Protein AF-A0A4P5TA35-F1 (afdb_monomer)

Mean predicted aligned error: 4.07 Å

Secondary structure (DSSP, 8-state):
--HHHHHHHSTT-TTTTTS-SSHHHHHHHHHHHHHHHHHHHHHHHHHHHHHHHHHHHHHHHHTT-GGGHHHHHHHHHHHHHHHHHHHHHHHTSPPPSS---SSS-HHHHHHHHHHHHHHHHHHHHHHHHHS-HHHHHHHHHHHHHHHHHHHHHH--

pLDDT: mean 93.6, std 8.32, range [43.03, 98.69]

Radius of gyration: 18.3 Å; Cα contacts (8 Å, |Δi|>4): 157; chains: 1; bounding box: 47×32×52 Å

Foldseek 3Di:
DAPLQCQQANCPHPCCVPQPDDPVSVVVLVVQLVVLVVLLLVLLVVLLVLLVQLLVLLVVVVVPPCVCVVVNVVSLVVNVVSVVSSVCSPRNRHDDPDDPPPDPALVVLLVVLVVFLVVLNVQLVVCVPPNDSVSNSVSSVSNSVSSVVSSVSPPD

Sequence (156 aa):
MLITQRVLWGQKGLLRPIIQLNTANREKELKVRRAMLVAHQVLGFITLGGMAGQGITGSQLYKGNARNYDIHENLATAVNISYGATAAMSLFTPPPLINRDKKLSAIRLHKWLAVVHMAGMIATNVLAENGPRSLHRAAAITTFTSFGAAIISIKF

Nearest PDB structures (foldseek):
  5jli-assembly1_A  TM=5.483E-01  e=3.604E-01  Achromobacter xylosoxidans
  5nc0-assembly1_A-2  TM=3.521E-01  e=3.260E-01  Achromobacter xylosoxidans
  5jra-assembly1_A-2  TM=3.523E-01  e=3.789E-01  Achromobacter xylosoxidans
  2xle-assembly1_A  TM=3.602E-01  e=5.663E-01  Achromobacter xylosoxidans

Solvent-accessible surface area (backbone atoms only — not comparable to full-atom values): 8144 Å² total; per-residue (Å²): 131,54,69,59,20,40,51,40,64,30,96,88,10,75,45,34,92,80,53,56,95,46,71,71,50,50,54,51,42,50,54,50,25,52,53,29,48,52,47,21,53,54,33,42,54,54,23,51,54,31,46,52,53,26,50,53,34,47,52,40,41,75,74,66,43,65,87,38,48,65,58,25,52,52,29,48,53,53,25,52,53,33,43,51,54,20,48,46,27,60,52,61,29,52,72,76,96,70,88,83,82,84,61,97,40,42,68,54,53,25,55,55,28,47,53,51,22,51,53,20,52,53,47,25,56,57,19,67,78,80,40,58,68,69,56,22,51,50,28,44,51,54,16,53,51,31,44,53,48,28,57,55,36,63,61,123

Structure (mmCIF, N/CA/C/O backbone):
data_AF-A0A4P5TA35-F1
#
_entry.id   AF-A0A4P5TA35-F1
#
loop_
_atom_site.group_PDB
_atom_site.id
_atom_site.type_symbol
_atom_site.label_atom_id
_atom_site.label_alt_id
_atom_site.label_comp_id
_atom_site.label_asym_id
_atom_site.label_entity_id
_atom_site.label_seq_id
_atom_site.pdbx_PDB_ins_code
_atom_site.Cartn_x
_atom_site.Cartn_y
_atom_site.Cartn_z
_atom_site.occupancy
_atom_site.B_iso_or_equiv
_atom_site.auth_seq_id
_atom_site.auth_comp_id
_atom_site.auth_asym_id
_atom_site.auth_atom_id
_atom_site.pdbx_PDB_model_num
ATOM 1 N N . MET A 1 1 ? -17.929 -4.127 8.976 1.00 80.50 1 MET A N 1
ATOM 2 C CA . MET A 1 1 ? -16.615 -4.467 9.567 1.00 80.50 1 MET A CA 1
ATOM 3 C C . MET A 1 1 ? -15.940 -5.472 8.652 1.00 80.50 1 MET A C 1
ATOM 5 O O . MET A 1 1 ? -16.646 -6.340 8.148 1.00 80.50 1 MET A O 1
ATOM 9 N N . LEU A 1 2 ? -14.636 -5.329 8.406 1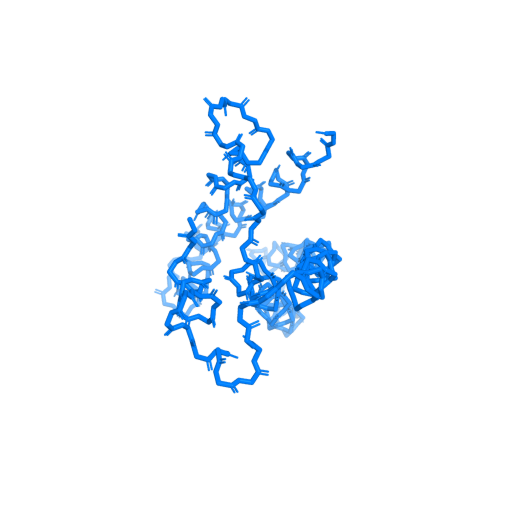.00 89.81 2 LEU A N 1
ATOM 10 C CA . LEU A 1 2 ? -13.872 -6.270 7.574 1.00 89.81 2 LEU A CA 1
ATOM 11 C C . LEU A 1 2 ? -13.716 -7.630 8.276 1.00 89.81 2 LEU A C 1
ATOM 13 O O . LEU A 1 2 ? -13.844 -7.707 9.499 1.00 89.81 2 LEU A O 1
ATOM 17 N N . ILE A 1 3 ? -13.419 -8.690 7.519 1.00 93.81 3 ILE A N 1
ATOM 18 C CA . ILE A 1 3 ? -13.217 -10.042 8.073 1.00 93.81 3 ILE A CA 1
ATOM 19 C C . ILE A 1 3 ? -12.040 -10.050 9.056 1.00 93.81 3 ILE A C 1
ATOM 21 O O . ILE A 1 3 ? -12.202 -10.483 10.191 1.00 93.81 3 ILE A O 1
ATOM 25 N N . THR A 1 4 ? -10.902 -9.474 8.671 1.00 95.12 4 THR A N 1
ATOM 26 C CA . THR A 1 4 ? -9.712 -9.292 9.524 1.00 95.12 4 THR A CA 1
ATOM 27 C C . THR A 1 4 ? -10.046 -8.600 10.847 1.00 95.12 4 THR A C 1
ATOM 29 O O . THR A 1 4 ? -9.682 -9.067 11.924 1.00 95.12 4 THR A O 1
ATOM 32 N N . GLN A 1 5 ? -10.823 -7.517 10.781 1.00 95.00 5 GLN A N 1
ATOM 33 C CA . GLN A 1 5 ? -11.259 -6.776 11.961 1.00 95.00 5 GLN A CA 1
ATOM 34 C C . GLN A 1 5 ? -12.196 -7.605 12.842 1.00 95.00 5 GLN A C 1
ATOM 36 O O . GLN A 1 5 ? -12.107 -7.538 14.063 1.00 95.00 5 GLN A O 1
ATOM 41 N N . ARG A 1 6 ? -13.088 -8.400 12.237 1.00 93.62 6 ARG A N 1
ATOM 42 C CA . ARG A 1 6 ? -13.992 -9.301 12.960 1.00 93.62 6 ARG A CA 1
ATOM 43 C C . ARG A 1 6 ? -13.226 -10.403 13.686 1.00 93.62 6 ARG A C 1
ATOM 45 O O . ARG A 1 6 ? -13.551 -10.684 14.833 1.00 93.62 6 ARG A O 1
ATOM 52 N N . VAL A 1 7 ? -12.234 -11.000 13.030 1.00 96.19 7 VAL A N 1
ATOM 53 C CA . VAL A 1 7 ? -11.415 -12.081 13.596 1.00 96.19 7 VAL A CA 1
ATOM 54 C C . VAL A 1 7 ? -10.602 -11.583 14.789 1.00 96.19 7 VAL A C 1
ATOM 56 O O . VAL A 1 7 ? -10.574 -12.246 15.817 1.00 96.19 7 VAL A O 1
ATOM 59 N N . LEU A 1 8 ? -9.991 -10.398 14.704 1.00 95.69 8 LEU A N 1
ATOM 60 C CA . LEU A 1 8 ? -9.179 -9.864 15.804 1.00 95.69 8 LEU A CA 1
ATOM 61 C C . LEU A 1 8 ? -10.015 -9.184 16.897 1.00 95.69 8 LEU A C 1
ATOM 63 O O . LEU A 1 8 ? -9.871 -9.496 18.077 1.00 95.69 8 LEU A O 1
ATOM 67 N N . TRP A 1 9 ? -10.910 -8.276 16.502 1.00 95.31 9 TRP A N 1
ATOM 68 C CA . TRP A 1 9 ? -11.603 -7.327 17.384 1.00 95.31 9 TRP A CA 1
ATOM 69 C C . TRP A 1 9 ? -13.110 -7.596 17.509 1.00 95.31 9 TRP A C 1
ATOM 71 O O . TRP A 1 9 ? -13.839 -6.796 18.097 1.00 95.31 9 TRP A O 1
ATOM 81 N N . GLY A 1 10 ? -13.645 -8.672 16.934 1.00 92.62 10 GLY A N 1
ATOM 82 C CA . GLY A 1 10 ? -15.058 -9.028 17.100 1.00 92.62 10 GLY A CA 1
ATOM 83 C C . GLY A 1 10 ? -15.400 -9.395 18.546 1.00 92.62 10 GLY A C 1
ATOM 84 O O . GLY A 1 10 ? -14.519 -9.519 19.389 1.00 92.62 10 GLY A O 1
ATOM 85 N N . GLN A 1 11 ? -16.682 -9.613 18.852 1.00 91.94 11 GLN A N 1
ATOM 86 C CA . GLN A 1 11 ? -17.100 -10.013 20.206 1.00 91.94 11 GLN A CA 1
ATOM 87 C C . GLN A 1 11 ? -16.463 -11.326 20.676 1.00 91.94 11 GLN A C 1
ATOM 89 O O . GLN A 1 11 ? -16.138 -11.461 21.849 1.00 91.94 11 GLN A O 1
ATOM 94 N N . LYS A 1 12 ? -16.224 -12.249 19.739 1.00 93.19 12 LYS A N 1
ATOM 95 C CA . LYS A 1 12 ? -15.476 -13.499 19.936 1.00 93.19 12 LYS A CA 1
ATOM 96 C C . LYS A 1 12 ? -14.089 -13.446 19.271 1.00 93.19 12 LYS A C 1
ATOM 98 O O . LYS A 1 12 ? -13.598 -14.458 18.789 1.00 93.19 12 LYS A O 1
ATOM 103 N N . GLY A 1 13 ? -13.522 -12.247 19.127 1.00 93.81 13 GLY A N 1
ATOM 104 C CA . GLY A 1 13 ? -12.250 -12.040 18.437 1.00 93.81 13 GLY A CA 1
ATOM 105 C C . GLY A 1 13 ? -11.047 -12.533 19.241 1.00 93.81 13 GLY A C 1
ATOM 106 O O . GLY A 1 13 ? -11.103 -12.611 20.467 1.00 93.81 13 GLY A O 1
ATOM 107 N N . LEU A 1 14 ? -9.940 -12.811 18.552 1.00 95.69 14 LEU A N 1
ATOM 108 C CA . LEU A 1 14 ? -8.714 -13.361 19.143 1.00 95.69 14 LEU A CA 1
ATOM 109 C C . LEU A 1 14 ? -8.111 -12.482 20.247 1.00 95.69 14 LEU A C 1
ATOM 111 O O . LEU A 1 14 ? -7.442 -12.991 21.137 1.00 95.69 14 LEU A O 1
ATOM 115 N N . LEU A 1 15 ? -8.365 -11.171 20.223 1.00 94.69 15 LEU A N 1
ATOM 116 C CA . LEU A 1 15 ? -7.851 -10.248 21.236 1.00 94.69 15 LEU A CA 1
ATOM 117 C C . LEU A 1 15 ? -8.709 -10.192 22.507 1.00 94.69 15 LEU A C 1
ATOM 119 O O . LEU A 1 15 ? -8.292 -9.595 23.495 1.00 94.69 15 LEU A O 1
ATOM 123 N N . ARG A 1 16 ? -9.902 -10.797 22.516 1.00 93.44 16 ARG A N 1
ATOM 124 C CA . ARG A 1 16 ? -10.880 -10.683 23.615 1.00 93.44 16 ARG A CA 1
ATOM 125 C C . ARG A 1 16 ? -10.456 -11.302 24.950 1.00 93.44 16 ARG A C 1
ATOM 127 O O . ARG A 1 16 ? -10.835 -10.723 25.967 1.00 93.44 16 ARG A O 1
ATOM 134 N N . PRO A 1 17 ? -9.652 -12.382 24.996 1.00 93.19 17 PRO A N 1
ATOM 135 C CA . PRO A 1 17 ? -9.093 -12.877 26.255 1.00 93.19 17 PRO A CA 1
ATOM 136 C C . PRO A 1 17 ? -8.189 -11.859 26.970 1.00 93.19 17 PRO A C 1
ATOM 138 O O . PRO A 1 17 ? -8.066 -11.905 28.187 1.00 93.19 17 PRO A O 1
ATOM 141 N N . ILE A 1 18 ? -7.583 -10.925 26.226 1.00 91.94 18 ILE A N 1
ATOM 142 C CA . ILE A 1 18 ? -6.638 -9.924 26.749 1.00 91.94 18 ILE A CA 1
ATOM 143 C C . ILE A 1 18 ? -7.314 -8.546 26.865 1.00 91.94 18 ILE A C 1
ATOM 145 O O . ILE A 1 18 ? -7.076 -7.790 27.803 1.00 91.94 18 ILE A O 1
ATOM 149 N N . ILE A 1 19 ? -8.191 -8.216 25.913 1.00 91.88 19 ILE A N 1
ATOM 150 C CA . ILE A 1 19 ? -8.888 -6.933 25.792 1.00 91.88 19 ILE A CA 1
ATOM 151 C C . ILE 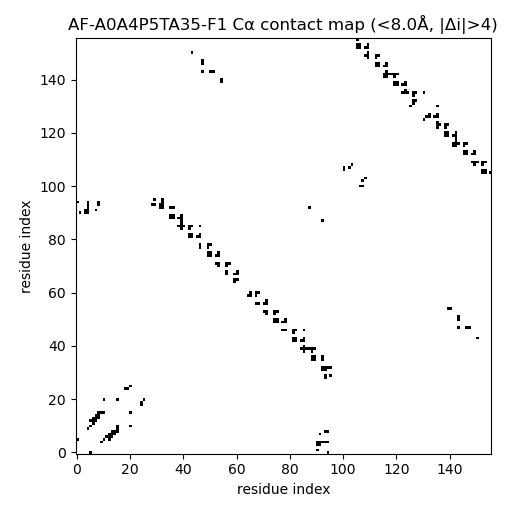A 1 19 ? -10.394 -7.181 25.917 1.00 91.88 19 ILE A C 1
ATOM 153 O O . ILE A 1 19 ? -11.111 -7.366 24.924 1.00 91.88 19 ILE A O 1
ATOM 157 N N . GLN A 1 20 ? -10.875 -7.167 27.159 1.00 93.19 20 GLN A N 1
ATOM 158 C CA . GLN A 1 20 ? -12.294 -7.328 27.475 1.00 93.19 20 GLN A CA 1
ATOM 159 C C . GLN A 1 20 ? -13.147 -6.214 26.855 1.00 93.19 20 GLN A C 1
ATOM 161 O O . GLN A 1 20 ? -12.714 -5.062 26.756 1.00 93.19 20 GLN A O 1
ATOM 166 N N . LEU A 1 21 ? -14.385 -6.545 26.485 1.00 91.06 21 LEU A N 1
ATOM 167 C CA . LEU A 1 21 ? -15.350 -5.585 25.951 1.00 91.06 21 LEU A CA 1
ATOM 168 C C . LEU A 1 21 ? -15.962 -4.735 27.067 1.00 91.06 21 LEU A C 1
ATOM 170 O O . LEU A 1 21 ? -16.964 -5.103 27.670 1.00 91.06 21 LEU A O 1
ATOM 174 N N . ASN A 1 22 ? -15.366 -3.573 27.307 1.00 93.38 22 ASN A N 1
ATOM 175 C CA . ASN A 1 22 ? -15.903 -2.533 28.178 1.00 93.38 22 ASN A CA 1
ATOM 176 C C . ASN A 1 22 ? -15.568 -1.142 27.614 1.00 93.38 22 ASN A C 1
ATOM 178 O O . ASN A 1 22 ? -14.818 -1.008 26.643 1.00 93.38 22 ASN A O 1
ATOM 182 N N . THR A 1 23 ? -16.141 -0.097 28.206 1.00 93.06 23 THR A N 1
ATOM 183 C CA . THR A 1 23 ? -15.978 1.294 27.755 1.00 93.06 23 THR A CA 1
ATOM 184 C C . THR A 1 23 ? -14.521 1.762 27.796 1.00 93.06 23 THR A C 1
ATOM 186 O O . THR A 1 23 ? -14.043 2.340 26.820 1.00 93.06 23 THR A O 1
ATOM 189 N N . ALA A 1 24 ? -13.788 1.444 28.866 1.00 94.56 24 ALA A N 1
ATOM 190 C CA . ALA A 1 24 ? -12.390 1.840 29.037 1.00 94.56 24 ALA A CA 1
ATOM 191 C C . ALA A 1 24 ? -11.469 1.228 27.964 1.00 94.56 24 ALA A C 1
ATOM 193 O O . ALA A 1 24 ? -10.661 1.921 27.342 1.00 94.56 24 ALA A O 1
ATOM 194 N N . ASN A 1 25 ? -11.613 -0.070 27.688 1.00 94.81 25 ASN A N 1
ATOM 195 C CA . ASN A 1 25 ? -10.868 -0.740 26.625 1.00 94.81 25 ASN A CA 1
ATOM 196 C C . ASN A 1 25 ? -11.312 -0.268 25.244 1.00 94.81 25 ASN A C 1
ATOM 198 O O . ASN A 1 25 ? -10.478 -0.142 24.350 1.00 94.81 25 ASN A O 1
ATOM 202 N N . ARG A 1 26 ? -12.595 0.064 25.066 1.00 94.31 26 ARG A N 1
ATOM 203 C CA . ARG A 1 26 ? -13.081 0.607 23.800 1.00 94.31 26 ARG A CA 1
ATOM 204 C C . ARG A 1 26 ? -12.453 1.961 23.476 1.00 94.31 26 ARG A C 1
ATOM 206 O O . ARG A 1 26 ? -12.109 2.203 22.322 1.00 94.31 26 ARG A O 1
ATOM 213 N N . GLU A 1 27 ? -12.245 2.820 24.468 1.00 95.06 27 GLU A N 1
ATOM 214 C CA . GLU A 1 27 ? -11.519 4.079 24.278 1.00 95.06 27 GLU A CA 1
ATOM 215 C C . GLU A 1 27 ? -10.061 3.834 23.850 1.00 95.06 27 GLU A C 1
ATOM 217 O O . GLU A 1 27 ? -9.568 4.459 22.907 1.00 95.06 27 GLU A O 1
ATOM 222 N N . LYS A 1 28 ? -9.381 2.864 24.479 1.00 95.25 28 LYS A N 1
ATOM 223 C CA . LYS A 1 28 ? -8.020 2.449 24.096 1.00 95.25 28 LYS A CA 1
ATOM 224 C C . LYS A 1 28 ? -7.970 1.892 22.670 1.00 95.25 28 LYS A C 1
ATOM 226 O O . LYS A 1 28 ? -7.105 2.297 21.896 1.00 95.25 28 LYS A O 1
ATOM 231 N N . GLU A 1 29 ? -8.921 1.039 22.285 1.00 95.44 29 GLU A N 1
ATOM 232 C CA . GLU A 1 29 ? -9.049 0.530 20.912 1.00 95.44 29 GLU A CA 1
ATOM 233 C C . GLU A 1 29 ? -9.186 1.675 19.897 1.00 95.44 29 GLU A C 1
ATOM 235 O O . GLU A 1 29 ? -8.626 1.609 18.807 1.00 95.44 29 GLU A O 1
ATOM 240 N N . LEU A 1 30 ? -9.887 2.761 20.232 1.00 95.88 30 LEU A N 1
ATOM 241 C CA . LEU A 1 30 ? -10.020 3.911 19.334 1.00 95.88 30 LEU A CA 1
ATOM 242 C C . LEU A 1 30 ? -8.729 4.730 19.221 1.00 95.88 30 LEU A C 1
ATOM 244 O O . LEU A 1 30 ? -8.419 5.213 18.129 1.00 95.88 30 LEU A O 1
ATOM 248 N N . LYS A 1 31 ? -7.940 4.832 20.300 1.00 96.94 31 LYS A N 1
ATOM 249 C CA . LYS A 1 31 ? -6.586 5.417 20.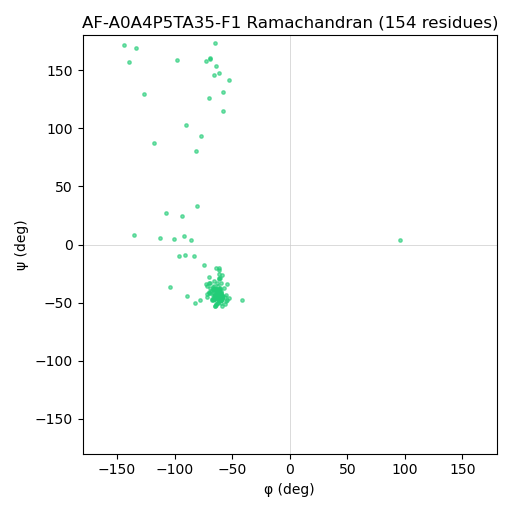258 1.00 96.94 31 LYS A CA 1
ATOM 250 C C . LYS A 1 31 ? -5.662 4.584 19.363 1.00 96.94 31 LYS A C 1
ATOM 252 O O . LYS A 1 31 ? -5.008 5.147 18.486 1.00 96.94 31 LYS A O 1
ATOM 257 N N . VAL A 1 32 ? -5.692 3.255 19.503 1.00 97.00 32 VAL A N 1
ATOM 258 C CA . VAL A 1 32 ? -4.958 2.320 18.629 1.00 97.00 32 VAL A CA 1
ATOM 259 C C . VAL A 1 32 ? -5.415 2.456 17.179 1.00 97.00 32 VAL A C 1
ATOM 261 O O . VAL A 1 32 ? -4.585 2.595 16.285 1.00 97.00 32 VAL A O 1
ATOM 264 N N . ARG A 1 33 ? -6.730 2.502 16.932 1.00 96.69 33 ARG A N 1
ATOM 265 C CA . ARG A 1 33 ? -7.284 2.711 15.588 1.00 96.69 33 ARG A CA 1
ATOM 266 C C . ARG A 1 33 ? -6.734 3.980 14.955 1.00 96.69 33 ARG A C 1
ATOM 268 O O . ARG A 1 33 ? -6.285 3.943 13.813 1.00 96.69 33 ARG A O 1
ATOM 275 N N . ARG A 1 34 ? -6.757 5.097 15.685 1.00 96.69 34 ARG A N 1
ATOM 276 C CA . ARG A 1 34 ? -6.225 6.373 15.195 1.00 96.69 34 ARG A CA 1
ATOM 277 C C . ARG A 1 34 ? -4.741 6.258 14.857 1.00 96.69 34 ARG A C 1
ATOM 279 O O . ARG A 1 34 ? -4.359 6.667 13.769 1.00 96.69 34 ARG A O 1
ATOM 286 N N . ALA A 1 35 ? -3.935 5.672 15.742 1.00 98.19 35 ALA A N 1
ATOM 287 C CA . ALA A 1 35 ? -2.506 5.480 15.506 1.00 98.19 35 ALA A CA 1
ATOM 288 C C . ALA A 1 35 ? -2.235 4.631 14.252 1.00 98.19 35 ALA A C 1
ATOM 290 O O . ALA A 1 35 ? -1.466 5.043 13.389 1.00 98.19 35 ALA A O 1
ATOM 291 N N . MET A 1 36 ? -2.929 3.499 14.098 1.00 98.38 36 MET A N 1
ATOM 292 C CA . MET A 1 36 ? -2.794 2.641 12.917 1.00 98.38 36 MET A CA 1
ATOM 293 C C . MET A 1 36 ? -3.215 3.359 11.631 1.00 98.38 36 MET A C 1
ATOM 295 O O . MET A 1 36 ? -2.536 3.249 10.621 1.00 98.38 36 MET A O 1
ATOM 299 N N . LEU A 1 37 ? -4.301 4.137 11.644 1.00 96.38 37 LEU A N 1
ATOM 300 C CA . LEU A 1 37 ? -4.734 4.871 10.451 1.00 96.38 37 LEU A CA 1
ATOM 301 C C . LEU A 1 37 ? -3.789 6.024 10.083 1.00 96.38 37 LEU A C 1
ATOM 303 O O . LEU A 1 37 ? -3.590 6.279 8.899 1.00 96.38 37 LEU A O 1
ATOM 307 N N . VAL A 1 38 ? -3.163 6.680 11.063 1.00 97.31 38 VAL A N 1
ATOM 308 C CA . VAL A 1 38 ? -2.083 7.647 10.798 1.00 97.31 38 VAL A CA 1
ATOM 309 C C . VAL A 1 38 ? -0.870 6.932 10.198 1.00 97.31 38 VAL A C 1
ATOM 311 O O . VAL A 1 38 ? -0.331 7.387 9.193 1.00 97.31 38 VAL A O 1
ATOM 314 N N . ALA A 1 39 ? -0.482 5.777 10.746 1.00 98.19 39 ALA A N 1
ATOM 315 C CA . ALA A 1 39 ? 0.599 4.969 10.186 1.00 98.19 39 ALA A CA 1
ATOM 316 C C . ALA A 1 39 ? 0.293 4.519 8.746 1.00 98.19 39 ALA A C 1
ATOM 318 O O . ALA A 1 39 ? 1.158 4.624 7.883 1.00 98.19 39 ALA A O 1
ATOM 319 N N . HIS A 1 40 ? -0.945 4.103 8.454 1.00 97.50 40 HIS A N 1
ATOM 320 C CA . HIS A 1 40 ? -1.409 3.795 7.098 1.00 97.50 40 HIS A CA 1
ATOM 321 C C . HIS A 1 40 ? -1.209 4.978 6.139 1.00 97.50 40 HIS A C 1
ATOM 323 O O . HIS A 1 40 ? -0.732 4.788 5.026 1.00 97.50 40 HIS A O 1
ATOM 329 N N . GLN A 1 41 ? -1.528 6.203 6.566 1.00 96.19 41 GLN A N 1
ATOM 330 C CA . GLN A 1 41 ? -1.339 7.400 5.741 1.00 96.19 41 GLN A CA 1
ATOM 331 C C . GLN A 1 41 ? 0.144 7.689 5.478 1.00 96.19 41 GLN A C 1
ATOM 333 O O . GLN A 1 41 ? 0.531 7.901 4.331 1.00 96.19 41 GLN A O 1
ATOM 338 N N . VAL A 1 42 ? 0.979 7.667 6.522 1.00 97.56 42 VAL A N 1
ATOM 339 C CA . VAL A 1 42 ? 2.423 7.935 6.406 1.00 97.56 42 VAL A CA 1
ATOM 340 C C . VAL A 1 42 ? 3.105 6.893 5.521 1.00 97.56 42 VAL A C 1
ATOM 342 O O . VAL A 1 42 ? 3.796 7.251 4.567 1.00 97.56 42 VAL A O 1
ATOM 345 N N . LEU A 1 43 ? 2.867 5.606 5.786 1.00 98.06 43 LEU A N 1
ATOM 346 C CA . LEU A 1 43 ? 3.397 4.515 4.967 1.00 98.06 43 LEU A CA 1
ATOM 347 C C . LEU A 1 43 ? 2.848 4.571 3.537 1.00 98.06 43 LEU A C 1
ATOM 349 O O . LEU A 1 43 ? 3.581 4.270 2.597 1.00 98.06 43 LEU A O 1
ATOM 353 N N . GLY A 1 44 ? 1.608 5.032 3.351 1.00 97.62 44 GLY A N 1
ATOM 354 C CA . GLY A 1 44 ? 1.031 5.280 2.035 1.00 97.62 44 GLY A CA 1
ATOM 355 C C . GLY A 1 44 ? 1.835 6.298 1.223 1.00 97.62 44 GLY A C 1
ATOM 356 O O . GLY A 1 44 ? 2.153 6.037 0.066 1.00 97.62 44 GLY A O 1
ATOM 357 N N . PHE A 1 45 ? 2.249 7.418 1.822 1.00 97.75 45 PHE A N 1
ATOM 358 C CA . PHE A 1 45 ? 3.114 8.393 1.143 1.00 97.75 45 PHE A CA 1
ATOM 359 C C . PHE A 1 45 ? 4.518 7.851 0.853 1.00 97.75 45 PHE A C 1
ATOM 361 O O . PHE A 1 45 ? 5.046 8.099 -0.231 1.00 97.75 45 PHE A O 1
ATOM 368 N N . ILE A 1 46 ? 5.102 7.082 1.777 1.00 98.19 46 ILE A N 1
ATOM 369 C CA . ILE A 1 46 ? 6.392 6.404 1.554 1.00 98.19 46 ILE A CA 1
ATOM 370 C C . ILE A 1 46 ? 6.284 5.452 0.356 1.00 98.19 46 ILE A C 1
ATOM 372 O O . ILE A 1 46 ? 7.106 5.503 -0.558 1.00 98.19 46 ILE A O 1
ATOM 376 N N . THR A 1 47 ? 5.225 4.642 0.327 1.00 98.50 47 THR A N 1
ATOM 377 C CA . THR A 1 47 ? 4.934 3.704 -0.761 1.00 98.50 47 THR A CA 1
ATOM 378 C C . THR A 1 47 ? 4.766 4.444 -2.090 1.00 98.50 47 THR A C 1
ATOM 380 O O . THR A 1 47 ? 5.364 4.045 -3.084 1.00 98.50 47 THR A O 1
ATOM 383 N N . LEU A 1 48 ? 4.015 5.557 -2.114 1.00 98.12 48 LEU A N 1
ATOM 384 C CA . LEU A 1 48 ? 3.829 6.379 -3.316 1.00 98.12 48 LEU A CA 1
ATOM 385 C C . LEU A 1 48 ? 5.168 6.902 -3.861 1.00 98.12 48 LEU A C 1
ATOM 387 O O . LEU A 1 48 ? 5.404 6.843 -5.067 1.00 98.12 48 LEU A O 1
ATOM 391 N N . GLY A 1 49 ? 6.045 7.395 -2.980 1.00 98.38 49 GLY A N 1
ATOM 392 C CA . GLY A 1 49 ? 7.386 7.850 -3.353 1.00 98.38 49 GLY A CA 1
ATOM 393 C C . GLY A 1 49 ? 8.240 6.722 -3.938 1.00 98.38 49 GLY A C 1
ATOM 394 O O . GLY A 1 49 ? 8.852 6.895 -4.993 1.00 98.38 49 GLY A O 1
ATOM 395 N N . GLY A 1 50 ? 8.213 5.543 -3.308 1.00 98.50 50 GLY A N 1
ATOM 396 C CA . GLY A 1 50 ? 8.876 4.341 -3.816 1.00 98.50 50 GLY A CA 1
ATOM 397 C C . GLY A 1 50 ? 8.360 3.924 -5.195 1.00 98.50 50 GLY A C 1
ATOM 398 O O . GLY A 1 50 ? 9.158 3.702 -6.102 1.00 98.50 50 GLY A O 1
ATOM 399 N N . MET A 1 51 ? 7.037 3.904 -5.391 1.00 98.50 51 MET A N 1
ATOM 400 C CA . MET A 1 51 ? 6.412 3.581 -6.679 1.00 98.50 51 MET A CA 1
ATOM 401 C C . MET A 1 51 ? 6.802 4.577 -7.775 1.00 98.50 51 MET A C 1
ATOM 403 O O . MET A 1 51 ? 7.046 4.173 -8.910 1.00 98.50 51 MET A O 1
ATOM 407 N N . ALA A 1 52 ? 6.892 5.872 -7.452 1.00 98.44 52 ALA A N 1
ATOM 408 C CA . ALA A 1 52 ? 7.345 6.884 -8.403 1.00 98.44 52 ALA A CA 1
ATOM 409 C C . ALA A 1 52 ? 8.795 6.619 -8.845 1.00 98.44 52 ALA A C 1
ATOM 411 O O . ALA A 1 52 ? 9.082 6.597 -10.044 1.00 98.44 52 ALA A O 1
ATOM 412 N N . GLY A 1 53 ? 9.691 6.341 -7.891 1.00 98.19 53 GLY A N 1
ATOM 413 C CA . GLY A 1 53 ? 11.070 5.940 -8.181 1.00 98.19 53 GLY A CA 1
ATOM 414 C C . GLY A 1 53 ? 11.140 4.666 -9.028 1.00 98.19 53 GLY A C 1
ATOM 415 O O . GLY A 1 53 ? 11.831 4.639 -10.048 1.00 98.19 53 GLY A O 1
ATOM 416 N N . GLN A 1 54 ? 10.377 3.635 -8.654 1.00 97.88 54 GLN A N 1
ATOM 417 C CA . GLN A 1 54 ? 10.307 2.361 -9.372 1.00 97.88 54 GLN A CA 1
ATOM 418 C C . GLN A 1 54 ? 9.786 2.545 -10.806 1.00 97.88 54 GLN A C 1
ATOM 420 O O . GLN A 1 54 ? 10.288 1.917 -11.739 1.00 97.88 54 GLN A O 1
ATOM 425 N N . GLY A 1 55 ? 8.814 3.437 -11.014 1.00 97.19 55 GLY A N 1
ATOM 426 C CA . GLY A 1 55 ? 8.296 3.786 -12.336 1.00 97.19 55 GLY A CA 1
ATOM 427 C C . GLY A 1 55 ? 9.331 4.492 -13.217 1.00 97.19 55 GLY A C 1
ATOM 428 O O . GLY A 1 55 ? 9.426 4.199 -14.413 1.00 97.19 55 GLY A O 1
ATOM 429 N N . ILE A 1 56 ? 10.151 5.377 -12.637 1.00 97.62 56 ILE A N 1
ATOM 430 C CA . ILE A 1 56 ? 11.255 6.042 -13.347 1.00 97.62 56 ILE A CA 1
ATOM 431 C C . ILE A 1 56 ? 12.295 5.013 -13.797 1.00 97.62 56 ILE A C 1
ATOM 433 O O . ILE A 1 56 ? 12.651 4.984 -14.978 1.00 97.62 56 ILE A O 1
ATOM 437 N N . THR A 1 57 ? 12.768 4.153 -12.892 1.00 97.81 57 THR A N 1
ATOM 438 C CA . THR A 1 57 ? 13.772 3.130 -13.227 1.00 97.81 57 THR A CA 1
ATOM 439 C C . THR A 1 57 ? 13.214 2.087 -14.193 1.00 97.81 57 THR A C 1
ATOM 441 O O . THR A 1 57 ? 13.890 1.733 -15.157 1.00 97.81 57 THR A O 1
ATOM 444 N N . GLY A 1 58 ? 11.947 1.692 -14.038 1.00 96.19 58 GLY A N 1
ATOM 445 C CA . GLY A 1 58 ? 11.253 0.783 -14.953 1.00 96.19 58 GLY A CA 1
ATOM 446 C C . GLY A 1 58 ? 11.123 1.347 -16.372 1.00 96.19 58 GLY A C 1
ATOM 447 O O . GLY A 1 58 ? 11.341 0.636 -17.352 1.00 96.19 58 GLY A O 1
ATOM 448 N N . SER A 1 59 ? 10.852 2.648 -16.512 1.00 95.69 59 SER A N 1
ATOM 449 C CA . SER A 1 59 ? 10.833 3.327 -17.817 1.00 95.69 59 SER A CA 1
ATOM 450 C C . SER A 1 59 ? 12.212 3.330 -18.488 1.00 95.69 59 SER A C 1
ATOM 452 O O . SER A 1 59 ? 12.316 3.127 -19.698 1.00 95.69 59 SER A O 1
ATOM 454 N N . GLN A 1 60 ? 13.285 3.510 -17.712 1.00 96.25 60 GLN A N 1
ATOM 455 C CA . GLN A 1 60 ? 14.657 3.452 -18.227 1.00 96.25 60 GLN A CA 1
ATOM 456 C C . GLN A 1 60 ? 15.044 2.032 -18.664 1.00 96.25 60 GLN A C 1
ATOM 458 O O . GLN A 1 60 ? 15.642 1.872 -19.728 1.00 96.25 60 GLN A O 1
ATOM 463 N N . LEU A 1 61 ? 14.636 1.005 -17.911 1.00 94.88 61 LEU A N 1
ATOM 464 C CA . LEU A 1 61 ? 14.811 -0.397 -18.301 1.00 94.88 61 LEU A CA 1
ATOM 465 C C . LEU A 1 61 ? 14.057 -0.729 -19.590 1.00 94.88 61 LEU A C 1
ATOM 467 O O . LEU A 1 61 ? 14.612 -1.367 -20.481 1.00 94.88 61 LEU A O 1
ATOM 471 N N . TYR A 1 62 ? 12.826 -0.231 -19.740 1.00 91.12 62 TYR A N 1
ATOM 472 C CA . TYR A 1 62 ? 12.037 -0.415 -20.961 1.00 91.12 62 TYR A CA 1
ATOM 473 C C . TYR A 1 62 ? 12.713 0.201 -22.199 1.00 91.12 62 TYR A C 1
ATOM 475 O O . TYR A 1 62 ? 12.536 -0.291 -23.310 1.00 91.12 62 TYR A O 1
ATOM 483 N N . LYS A 1 63 ? 13.510 1.259 -22.010 1.00 94.50 63 LYS A N 1
ATOM 484 C CA . LYS A 1 63 ? 14.322 1.904 -23.056 1.00 94.50 63 LYS A CA 1
ATOM 485 C C . LYS A 1 63 ? 15.696 1.245 -23.266 1.00 94.50 63 LYS A C 1
ATOM 487 O O . LYS A 1 63 ? 16.481 1.751 -24.059 1.00 94.50 63 LYS A O 1
ATOM 492 N N . GLY A 1 64 ? 15.994 0.146 -22.570 1.00 92.62 64 GLY A N 1
ATOM 493 C CA . GLY A 1 64 ? 17.224 -0.634 -22.736 1.00 92.62 64 GLY A CA 1
ATOM 494 C C . GLY A 1 64 ? 18.358 -0.306 -21.760 1.00 92.62 64 GLY A C 1
ATOM 495 O O . GLY A 1 64 ? 19.430 -0.895 -21.872 1.00 92.62 64 GLY A O 1
ATOM 496 N N . ASN A 1 65 ? 18.161 0.585 -20.779 1.00 92.62 65 ASN A N 1
ATOM 497 C CA . ASN A 1 65 ? 19.199 0.890 -19.788 1.00 92.62 65 ASN A CA 1
ATOM 498 C C . ASN A 1 65 ? 19.242 -0.167 -18.669 1.00 92.62 65 ASN A C 1
ATOM 500 O O . ASN A 1 65 ? 18.718 0.048 -17.574 1.00 92.62 65 ASN A O 1
ATOM 504 N N . ALA A 1 66 ? 19.887 -1.301 -18.949 1.00 90.81 66 ALA A N 1
ATOM 505 C CA . ALA A 1 66 ? 20.002 -2.440 -18.034 1.00 90.81 66 ALA A CA 1
ATOM 506 C C . ALA A 1 66 ? 20.735 -2.125 -16.714 1.00 90.81 66 ALA A C 1
ATOM 508 O O . ALA A 1 66 ? 20.523 -2.816 -15.723 1.00 90.81 66 ALA A O 1
ATOM 509 N N . ARG A 1 67 ? 21.543 -1.053 -16.655 1.00 92.44 67 ARG A N 1
ATOM 510 C CA . ARG A 1 67 ? 22.299 -0.664 -15.448 1.00 92.44 67 ARG A CA 1
ATOM 511 C C . ARG A 1 67 ? 21.401 -0.336 -14.250 1.00 92.44 67 ARG A C 1
ATOM 513 O O . ARG A 1 67 ? 21.851 -0.393 -13.113 1.00 92.44 67 ARG A O 1
ATOM 520 N N . ASN A 1 68 ? 20.136 0.001 -14.493 1.00 94.44 68 ASN A N 1
ATOM 521 C CA . ASN A 1 68 ? 19.185 0.336 -13.435 1.00 94.44 68 ASN A CA 1
ATOM 522 C C . ASN A 1 68 ? 18.376 -0.859 -12.925 1.00 94.44 68 ASN A C 1
ATOM 524 O O . ASN A 1 68 ? 17.430 -0.645 -12.168 1.00 94.44 68 ASN A O 1
ATOM 528 N N . TYR A 1 69 ? 18.701 -2.083 -13.351 1.00 95.62 69 TYR A N 1
ATOM 529 C CA . TYR A 1 69 ? 17.941 -3.275 -12.980 1.00 95.62 69 TYR A CA 1
ATOM 530 C C . TYR A 1 69 ? 17.912 -3.457 -11.463 1.00 95.62 69 TYR A C 1
ATOM 532 O O . TYR A 1 69 ? 16.838 -3.457 -10.869 1.00 95.62 69 TYR A O 1
ATOM 540 N N . ASP A 1 70 ? 19.082 -3.452 -10.826 1.00 97.44 70 ASP A N 1
ATOM 541 C CA . ASP A 1 70 ? 19.187 -3.622 -9.374 1.00 97.44 70 ASP A CA 1
ATOM 542 C C . ASP A 1 70 ? 18.475 -2.500 -8.612 1.00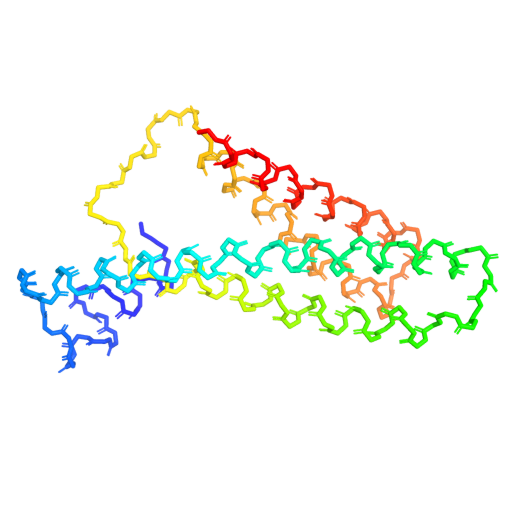 97.44 70 ASP A C 1
ATOM 544 O O . ASP A 1 70 ? 17.857 -2.726 -7.576 1.00 97.4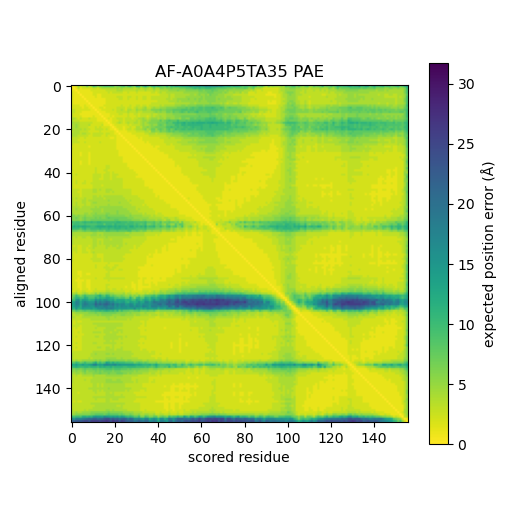4 70 ASP A O 1
ATOM 548 N N . ILE A 1 71 ? 18.515 -1.271 -9.136 1.00 97.75 71 ILE A N 1
ATOM 549 C CA . ILE A 1 71 ? 17.811 -0.137 -8.525 1.00 97.75 71 ILE A CA 1
ATOM 550 C C . ILE A 1 71 ? 16.294 -0.344 -8.624 1.00 97.75 71 ILE A C 1
ATOM 552 O O . ILE A 1 71 ? 15.579 -0.098 -7.655 1.00 97.75 71 ILE A O 1
ATOM 556 N N . HIS A 1 72 ? 15.792 -0.791 -9.778 1.00 97.75 72 HIS A N 1
ATOM 557 C CA . HIS A 1 72 ? 14.378 -1.106 -9.962 1.00 97.75 72 HIS A CA 1
ATOM 558 C C . HIS A 1 72 ? 13.917 -2.217 -9.018 1.00 97.75 72 HIS A C 1
ATOM 560 O O . HIS A 1 72 ? 12.886 -2.054 -8.370 1.00 97.75 72 HIS A O 1
ATOM 566 N N . GLU A 1 73 ? 14.701 -3.285 -8.889 1.00 97.69 73 GLU A N 1
ATOM 567 C CA . GLU A 1 73 ? 14.362 -4.443 -8.061 1.00 97.69 73 GLU A CA 1
ATOM 568 C C . GLU A 1 73 ? 14.412 -4.125 -6.559 1.00 97.69 73 GLU A C 1
ATOM 570 O O . GLU A 1 73 ? 13.508 -4.477 -5.796 1.00 97.69 73 GLU A O 1
ATOM 575 N N . ASN A 1 74 ? 15.414 -3.356 -6.124 1.00 98.31 74 ASN A N 1
ATOM 576 C CA . ASN A 1 74 ? 15.496 -2.874 -4.745 1.00 98.31 74 ASN A CA 1
ATOM 577 C C . ASN A 1 74 ? 14.322 -1.944 -4.401 1.00 98.31 74 ASN A C 1
ATOM 579 O O . ASN A 1 74 ? 13.748 -2.037 -3.312 1.00 98.31 74 ASN A O 1
ATOM 583 N N . LEU A 1 75 ? 13.924 -1.070 -5.333 1.00 98.44 75 LEU A N 1
ATOM 584 C CA . LEU A 1 75 ? 12.734 -0.235 -5.170 1.00 98.44 75 LEU A CA 1
ATOM 585 C C . LEU A 1 75 ? 11.456 -1.078 -5.143 1.00 98.44 75 LEU A C 1
ATOM 587 O O . LEU A 1 75 ? 10.607 -0.822 -4.294 1.00 98.44 75 LEU A O 1
ATOM 591 N N . ALA A 1 76 ? 11.331 -2.097 -5.998 1.00 98.00 76 ALA A N 1
ATOM 592 C CA . ALA A 1 76 ? 10.198 -3.022 -5.991 1.00 98.00 76 ALA A CA 1
ATOM 593 C C . ALA A 1 76 ? 10.068 -3.742 -4.641 1.00 98.00 76 ALA A C 1
ATOM 595 O O . ALA A 1 76 ? 8.985 -3.782 -4.055 1.00 98.00 76 ALA A O 1
ATOM 596 N N . THR A 1 77 ? 11.186 -4.216 -4.088 1.00 98.50 77 THR A N 1
ATOM 597 C CA . THR A 1 77 ? 11.241 -4.824 -2.753 1.00 98.50 77 THR A CA 1
ATOM 598 C C . THR A 1 77 ? 10.775 -3.843 -1.674 1.00 98.50 77 THR A C 1
ATOM 600 O O . THR A 1 77 ? 9.884 -4.159 -0.881 1.00 98.50 77 THR A O 1
ATOM 603 N N . ALA A 1 78 ? 11.313 -2.619 -1.667 1.00 98.50 78 ALA A N 1
ATOM 604 C CA . ALA A 1 78 ? 10.924 -1.587 -0.707 1.00 98.50 78 ALA A CA 1
ATOM 605 C C . ALA A 1 78 ? 9.437 -1.199 -0.830 1.00 98.50 78 ALA A C 1
ATOM 607 O O . ALA A 1 78 ? 8.748 -1.034 0.183 1.00 98.50 78 ALA A O 1
ATOM 608 N N . VAL A 1 79 ? 8.916 -1.089 -2.056 1.00 98.69 79 VAL A N 1
ATOM 609 C CA . VAL A 1 79 ? 7.501 -0.814 -2.341 1.00 98.69 79 VAL A CA 1
ATOM 610 C C . VAL A 1 79 ? 6.617 -1.952 -1.847 1.00 98.69 79 VAL A C 1
ATOM 612 O O . VAL A 1 79 ? 5.630 -1.685 -1.173 1.00 98.69 79 VAL A O 1
ATOM 615 N N . ASN A 1 80 ? 6.968 -3.212 -2.099 1.00 98.56 80 ASN A N 1
ATOM 616 C CA . ASN A 1 80 ? 6.186 -4.358 -1.632 1.00 98.56 80 ASN A CA 1
ATOM 617 C C . ASN A 1 80 ? 6.110 -4.419 -0.099 1.00 98.56 80 ASN A C 1
ATOM 619 O O . ASN A 1 80 ? 5.025 -4.604 0.458 1.00 98.56 80 ASN A O 1
ATOM 623 N N . ILE A 1 81 ? 7.233 -4.196 0.592 1.00 98.62 81 ILE A N 1
ATOM 624 C CA . ILE A 1 81 ? 7.279 -4.167 2.062 1.00 98.62 81 ILE A CA 1
ATOM 625 C C . ILE A 1 81 ? 6.436 -3.007 2.606 1.00 98.62 81 ILE A C 1
ATOM 627 O O . ILE A 1 81 ? 5.566 -3.209 3.458 1.00 98.62 81 ILE A O 1
ATOM 631 N N . SER A 1 82 ? 6.662 -1.790 2.105 1.00 98.56 82 SER A N 1
ATOM 632 C CA . SER A 1 82 ? 5.948 -0.594 2.571 1.00 98.56 82 SER A CA 1
ATOM 633 C C . SER A 1 82 ? 4.453 -0.637 2.240 1.00 98.56 82 SER A C 1
ATOM 635 O O . SER A 1 82 ? 3.632 -0.296 3.096 1.00 98.56 82 SER A O 1
ATOM 637 N N . TYR A 1 83 ? 4.070 -1.146 1.067 1.00 98.56 83 TYR A N 1
ATOM 638 C CA . TYR A 1 83 ? 2.677 -1.367 0.684 1.00 98.56 83 TYR A CA 1
ATOM 639 C C . TYR A 1 83 ? 2.013 -2.426 1.572 1.00 98.56 83 TYR A C 1
ATOM 641 O O . TYR A 1 83 ? 0.903 -2.211 2.060 1.00 98.56 83 TYR A O 1
ATOM 649 N N . GLY A 1 84 ? 2.691 -3.547 1.840 1.00 98.50 84 GLY A N 1
ATOM 650 C CA . GLY A 1 84 ? 2.201 -4.590 2.744 1.00 98.50 84 GLY A CA 1
ATOM 651 C C . GLY A 1 84 ? 1.955 -4.057 4.157 1.00 98.50 84 GLY A C 1
ATOM 652 O O . GLY A 1 84 ? 0.876 -4.257 4.721 1.00 98.50 84 GLY A O 1
ATOM 653 N N . ALA A 1 85 ? 2.904 -3.289 4.698 1.00 98.50 85 ALA A N 1
ATOM 654 C CA . ALA A 1 85 ? 2.753 -2.614 5.986 1.00 98.50 85 ALA A CA 1
ATOM 655 C C . ALA A 1 85 ? 1.598 -1.594 5.969 1.00 98.50 85 ALA A C 1
ATOM 657 O O . ALA A 1 85 ? 0.767 -1.575 6.882 1.00 98.50 85 ALA A O 1
ATOM 658 N N . THR A 1 86 ? 1.486 -0.799 4.899 1.00 97.94 86 THR A N 1
ATOM 659 C CA . THR A 1 86 ? 0.375 0.140 4.673 1.00 97.94 86 THR A CA 1
ATOM 660 C C . THR A 1 86 ? -0.967 -0.590 4.715 1.00 97.94 86 THR A C 1
ATOM 662 O O . THR A 1 86 ? -1.868 -0.198 5.463 1.00 97.94 86 THR A O 1
ATOM 665 N N . ALA A 1 87 ? -1.116 -1.677 3.957 1.00 97.69 87 ALA A N 1
ATOM 666 C CA . ALA A 1 87 ? -2.335 -2.475 3.914 1.00 97.69 87 ALA A CA 1
ATOM 667 C C . ALA A 1 87 ? -2.664 -3.069 5.290 1.00 97.69 87 ALA A C 1
ATOM 669 O O . ALA A 1 87 ? -3.810 -2.973 5.738 1.00 97.69 87 ALA A O 1
ATOM 670 N N . ALA A 1 88 ? -1.667 -3.602 6.002 1.00 98.06 88 ALA A N 1
ATOM 671 C CA . ALA A 1 88 ? -1.857 -4.178 7.328 1.00 98.06 88 ALA A CA 1
ATOM 672 C C . ALA A 1 88 ? -2.427 -3.158 8.329 1.00 98.06 88 ALA A C 1
ATOM 674 O O . ALA A 1 88 ? -3.388 -3.453 9.046 1.00 98.06 88 ALA A O 1
ATOM 675 N N . MET A 1 89 ? -1.903 -1.928 8.321 1.00 98.12 89 MET A N 1
ATOM 676 C CA . MET A 1 89 ? -2.380 -0.853 9.193 1.00 98.12 89 MET A CA 1
ATOM 677 C C . MET A 1 89 ? -3.859 -0.494 8.973 1.00 98.12 89 MET A C 1
ATOM 679 O O . MET A 1 89 ? -4.537 -0.097 9.919 1.00 98.12 89 MET A O 1
ATOM 683 N N . SER A 1 90 ? -4.395 -0.672 7.762 1.00 95.62 90 SER A N 1
ATOM 684 C CA . SER A 1 90 ? -5.817 -0.437 7.466 1.00 95.62 90 SER A CA 1
ATOM 685 C C . SER A 1 90 ? -6.685 -1.679 7.696 1.00 95.62 90 SER A C 1
ATOM 687 O O . SER A 1 90 ? -7.754 -1.602 8.310 1.00 95.62 90 SER A O 1
ATOM 689 N N . LEU A 1 91 ? -6.226 -2.852 7.254 1.00 96.44 91 LEU A N 1
ATOM 690 C CA . LEU A 1 91 ? -7.007 -4.088 7.304 1.00 96.44 91 LEU A CA 1
ATOM 691 C C . LEU A 1 91 ? -7.160 -4.626 8.730 1.00 96.44 91 LEU A C 1
ATOM 693 O O . LEU A 1 91 ? -8.229 -5.133 9.066 1.00 96.44 91 LEU A O 1
ATOM 697 N N . PHE A 1 92 ? -6.147 -4.492 9.586 1.00 96.88 92 PHE A N 1
ATOM 698 C CA . PHE A 1 92 ? -6.159 -5.068 10.936 1.00 96.88 92 PHE A CA 1
ATOM 699 C C . PHE A 1 92 ? -6.495 -4.062 12.044 1.00 96.88 92 PHE A C 1
ATOM 701 O O . PHE A 1 92 ? -6.479 -4.420 13.218 1.00 96.88 92 PHE A O 1
ATOM 708 N N . THR A 1 93 ? -6.838 -2.819 11.702 1.00 96.38 93 THR A N 1
ATOM 709 C CA . THR A 1 93 ? -7.183 -1.782 12.689 1.00 96.38 93 THR A CA 1
ATOM 710 C C . THR A 1 93 ? -8.479 -2.091 13.462 1.00 96.38 93 THR A C 1
ATOM 712 O O . THR A 1 93 ? -9.417 -2.629 12.864 1.00 96.38 93 THR A O 1
ATOM 715 N N . PRO A 1 94 ? -8.611 -1.720 14.753 1.00 95.69 94 PRO A N 1
ATOM 716 C CA . PRO A 1 94 ? -9.865 -1.864 15.497 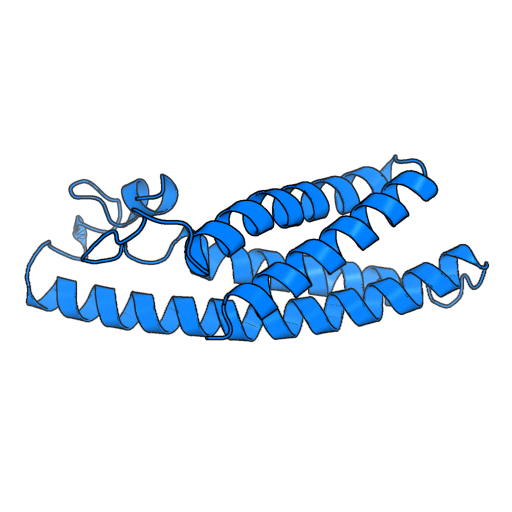1.00 95.69 94 PRO A CA 1
ATOM 717 C C . PRO A 1 94 ? -11.044 -1.229 14.754 1.00 95.69 94 PRO A C 1
ATOM 719 O O . PRO A 1 94 ? -10.869 -0.156 14.181 1.00 95.69 94 PRO A O 1
ATOM 722 N N . PRO A 1 95 ? -12.256 -1.812 14.751 1.00 93.00 95 PRO A N 1
ATOM 723 C CA . PRO A 1 95 ? -13.388 -1.305 13.972 1.00 93.00 95 PRO A CA 1
ATOM 724 C C . PRO A 1 95 ? -13.846 0.090 14.434 1.00 93.00 95 PRO A C 1
ATOM 726 O O . PRO A 1 95 ? -13.672 0.431 15.606 1.00 93.00 95 PRO A O 1
ATOM 729 N N . PRO A 1 96 ? -14.463 0.910 13.558 1.00 90.88 96 PRO A N 1
ATOM 730 C CA . PRO A 1 96 ? -15.006 2.214 13.947 1.00 90.88 96 PRO A CA 1
ATOM 731 C C . PRO A 1 96 ? -16.234 2.066 14.866 1.00 90.88 96 PRO A C 1
ATOM 733 O O . PRO A 1 96 ? -16.876 1.020 14.874 1.00 90.88 96 PRO A O 1
ATOM 736 N N . LEU A 1 97 ? -16.583 3.113 15.628 1.00 84.94 97 LEU A N 1
ATOM 737 C CA . LEU A 1 97 ? -17.820 3.142 16.434 1.00 84.94 97 LEU A CA 1
ATOM 738 C C . LEU A 1 97 ? -19.083 3.222 15.574 1.00 84.94 97 LEU A C 1
ATOM 740 O O . LEU A 1 97 ? -20.071 2.556 15.856 1.00 84.94 97 LEU A O 1
ATOM 744 N N . ILE A 1 98 ? -19.047 4.049 14.530 1.00 78.06 98 ILE A N 1
ATOM 745 C CA . ILE A 1 98 ? -20.188 4.308 13.655 1.00 78.06 98 ILE A CA 1
ATOM 746 C C . ILE A 1 98 ? -19.737 4.050 12.227 1.00 78.06 98 ILE A C 1
ATOM 748 O O . ILE A 1 98 ? -18.718 4.582 11.782 1.00 78.06 98 ILE A O 1
ATOM 752 N N . ASN A 1 99 ? -20.510 3.249 11.501 1.00 69.81 99 ASN A N 1
ATOM 753 C CA . ASN A 1 99 ? -20.254 2.996 10.093 1.00 69.81 99 ASN A CA 1
ATOM 754 C C . ASN A 1 99 ? -21.002 4.043 9.251 1.00 69.81 99 ASN A C 1
ATOM 756 O O . ASN A 1 99 ? -22.220 3.972 9.106 1.00 69.81 99 ASN A O 1
ATOM 760 N N . ARG A 1 100 ? -20.286 5.047 8.732 1.00 62.97 100 ARG A N 1
ATOM 761 C CA . ARG A 1 100 ? -20.867 6.198 8.008 1.00 62.97 100 ARG A CA 1
ATOM 762 C C . ARG A 1 100 ? -20.927 6.011 6.477 1.00 62.97 100 ARG A C 1
ATOM 764 O O . ARG A 1 100 ? -20.992 6.982 5.735 1.00 62.97 100 ARG A O 1
ATOM 771 N N . ASP A 1 101 ? -20.951 4.772 5.987 1.00 61.94 101 ASP A N 1
ATOM 772 C CA . ASP A 1 101 ? -20.819 4.421 4.556 1.00 61.94 101 ASP A CA 1
ATOM 773 C C . ASP A 1 101 ? -22.119 4.568 3.713 1.00 61.94 101 ASP A C 1
ATOM 775 O O . ASP A 1 101 ? -22.349 3.788 2.791 1.00 61.94 101 ASP A O 1
ATOM 779 N N . LYS A 1 102 ? -23.016 5.524 4.001 1.00 58.31 102 LYS A N 1
ATOM 780 C CA . LYS A 1 102 ? -24.348 5.567 3.344 1.00 58.31 102 LYS A CA 1
ATOM 781 C C . LYS A 1 102 ? -24.443 6.400 2.049 1.00 58.31 102 LYS A C 1
ATOM 783 O O . LYS A 1 102 ? -25.453 6.298 1.364 1.00 58.31 102 LYS A O 1
ATOM 788 N N . LYS A 1 103 ? -23.426 7.186 1.666 1.00 73.50 103 LYS A N 1
ATOM 789 C CA . LYS A 1 103 ? -23.424 8.032 0.443 1.00 73.50 103 LYS A CA 1
ATOM 790 C C . LYS A 1 103 ? -22.118 7.886 -0.357 1.00 73.50 103 LYS A C 1
ATOM 792 O O . LYS A 1 103 ? -21.173 7.267 0.132 1.00 73.50 103 LYS A O 1
ATOM 797 N N . LEU A 1 104 ? -22.069 8.422 -1.584 1.00 73.81 104 LEU A N 1
ATOM 798 C CA . LEU A 1 104 ? -20.800 8.679 -2.282 1.00 73.81 104 LEU A CA 1
ATOM 799 C C . LEU A 1 104 ? -19.968 9.616 -1.398 1.00 73.81 104 LEU A C 1
ATOM 801 O O . LEU A 1 104 ? -20.393 10.726 -1.093 1.00 73.81 104 LEU A O 1
ATOM 805 N N . SER A 1 105 ? -18.836 9.119 -0.913 1.00 84.62 105 SER A N 1
ATOM 806 C CA . SER A 1 105 ? -17.931 9.832 -0.015 1.00 84.62 105 SER A CA 1
ATOM 807 C C . SER A 1 105 ? -16.489 9.554 -0.420 1.00 84.62 105 SER A C 1
ATOM 809 O O . SER A 1 105 ? -16.209 8.510 -1.014 1.00 84.62 105 SER A O 1
ATOM 811 N N . ALA A 1 106 ? -15.582 10.451 -0.035 1.00 87.44 106 ALA A N 1
ATOM 812 C CA . ALA A 1 106 ? -14.131 10.278 -0.124 1.00 87.44 106 ALA A CA 1
ATOM 813 C C . ALA A 1 106 ? -13.680 8.864 0.289 1.00 87.44 106 ALA A C 1
ATOM 815 O O . ALA A 1 106 ? -12.990 8.159 -0.443 1.00 87.44 106 ALA A O 1
ATOM 816 N N . ILE A 1 107 ? -14.182 8.387 1.432 1.00 87.00 107 ILE A N 1
ATOM 817 C CA . ILE A 1 107 ? -13.858 7.063 1.981 1.00 87.00 107 ILE A CA 1
ATOM 818 C C . ILE A 1 107 ? -14.364 5.930 1.081 1.00 87.00 107 ILE A C 1
ATOM 820 O O . ILE A 1 107 ? -13.694 4.906 0.939 1.00 87.00 107 ILE A O 1
ATOM 824 N N . ARG A 1 108 ? -15.555 6.070 0.490 1.00 88.38 108 ARG A N 1
ATOM 825 C CA . ARG A 1 108 ? -16.101 5.048 -0.411 1.00 88.38 108 ARG A CA 1
ATOM 826 C C . ARG A 1 108 ? -15.317 4.994 -1.720 1.00 88.38 108 ARG A C 1
ATOM 828 O O . ARG A 1 108 ? -15.003 3.897 -2.171 1.00 88.38 108 ARG A O 1
ATOM 835 N N . LEU A 1 109 ? -14.959 6.154 -2.271 1.00 92.12 109 LEU A N 1
ATOM 836 C CA . LEU A 1 109 ? -14.092 6.249 -3.443 1.00 92.12 109 LEU A CA 1
ATOM 837 C C . LEU A 1 109 ? -12.729 5.603 -3.165 1.00 92.12 109 LEU A C 1
ATOM 839 O O . LEU A 1 109 ? -12.304 4.741 -3.930 1.00 92.12 109 LEU A O 1
ATOM 843 N N . HIS A 1 110 ? -12.104 5.920 -2.029 1.00 93.75 110 HIS A N 1
ATOM 844 C CA . HIS A 1 110 ? -10.866 5.272 -1.609 1.00 93.75 110 HIS A CA 1
ATOM 845 C C . HIS A 1 110 ? -11.011 3.751 -1.521 1.00 93.75 110 HIS A C 1
ATOM 847 O O . HIS A 1 110 ? -10.156 3.040 -2.024 1.00 93.75 110 HIS A O 1
ATOM 853 N N . LYS A 1 111 ? -12.093 3.220 -0.933 1.00 91.75 111 LYS A N 1
ATOM 854 C CA . LYS A 1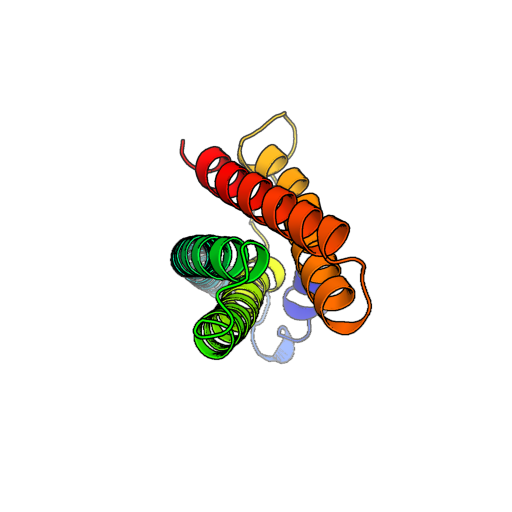 111 ? -12.315 1.762 -0.853 1.00 91.75 111 LYS A CA 1
ATOM 855 C C . LYS A 1 111 ? -12.413 1.104 -2.230 1.00 91.75 111 LYS A C 1
ATOM 857 O O . LYS A 1 111 ? -11.920 -0.006 -2.394 1.00 91.75 111 LYS A O 1
ATOM 862 N N . TRP A 1 112 ? -13.041 1.759 -3.206 1.00 94.50 112 TRP A N 1
ATOM 863 C CA . TRP A 1 112 ? -13.081 1.254 -4.581 1.00 94.50 112 TRP A CA 1
ATOM 864 C C . TRP A 1 112 ? -11.703 1.289 -5.234 1.00 94.50 112 TRP A C 1
ATOM 866 O O . TRP A 1 112 ? -11.257 0.275 -5.766 1.00 94.50 112 TRP A O 1
ATOM 876 N N . LEU A 1 113 ? -10.996 2.413 -5.120 1.00 96.75 113 LEU A N 1
ATOM 877 C CA . LEU A 1 113 ? -9.621 2.536 -5.600 1.00 96.75 113 LEU A CA 1
ATOM 878 C C . LEU A 1 113 ? -8.679 1.556 -4.889 1.00 96.75 113 LEU A C 1
ATOM 880 O O . LEU A 1 113 ? -7.743 1.068 -5.511 1.00 96.75 113 LEU A O 1
ATOM 884 N N . ALA A 1 114 ? -8.969 1.193 -3.637 1.00 96.06 114 ALA A N 1
ATOM 885 C CA . ALA A 1 114 ? -8.217 0.207 -2.877 1.00 96.06 114 ALA A CA 1
ATOM 886 C C . ALA A 1 114 ? -8.317 -1.200 -3.445 1.00 96.06 114 ALA A C 1
ATOM 888 O O . ALA A 1 114 ? -7.323 -1.921 -3.453 1.00 96.06 114 ALA A O 1
ATOM 889 N N . VAL A 1 115 ? -9.477 -1.577 -3.982 1.00 97.00 115 VAL A N 1
ATOM 890 C CA . VAL A 1 115 ? -9.604 -2.831 -4.733 1.00 97.00 115 VAL A CA 1
ATOM 891 C C . VAL A 1 115 ? -8.724 -2.781 -5.984 1.00 97.00 115 VAL A C 1
ATOM 893 O O . VAL A 1 115 ? -7.987 -3.729 -6.244 1.00 97.00 115 VAL A O 1
ATOM 896 N N . VAL A 1 116 ? -8.744 -1.661 -6.716 1.00 98.31 116 VAL A N 1
ATOM 897 C CA . VAL A 1 116 ? -7.969 -1.492 -7.956 1.00 98.31 116 VAL A CA 1
ATOM 898 C C . VAL A 1 116 ? -6.464 -1.529 -7.691 1.00 98.31 116 VAL A C 1
ATOM 900 O O . VAL A 1 116 ? -5.769 -2.338 -8.301 1.00 98.31 116 VAL A O 1
ATOM 903 N N . HIS A 1 117 ? -5.947 -0.716 -6.765 1.00 97.81 117 HIS A N 1
ATOM 904 C CA . HIS A 1 117 ? -4.507 -0.671 -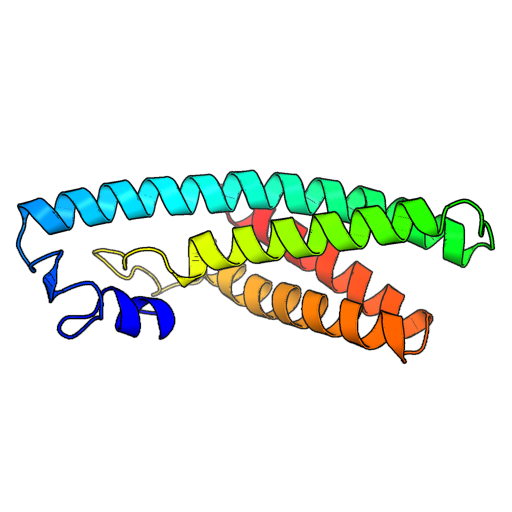6.510 1.00 97.81 117 HIS A CA 1
ATOM 905 C C . HIS A 1 117 ? -3.992 -1.950 -5.839 1.00 97.81 117 HIS A C 1
ATOM 907 O O . HIS A 1 117 ? -2.849 -2.337 -6.056 1.00 97.81 117 HIS A O 1
ATOM 913 N N . MET A 1 118 ? -4.821 -2.660 -5.066 1.00 97.81 118 MET A N 1
ATOM 914 C CA . MET A 1 118 ? -4.432 -3.948 -4.487 1.00 97.81 118 MET A CA 1
ATOM 915 C C . MET A 1 118 ? -4.356 -5.054 -5.530 1.00 97.81 118 MET A C 1
ATOM 917 O O . MET A 1 118 ? -3.364 -5.780 -5.563 1.00 97.81 118 MET A O 1
ATOM 921 N N . ALA A 1 119 ? -5.352 -5.147 -6.411 1.00 98.25 119 ALA A N 1
ATOM 922 C CA . ALA A 1 119 ? -5.297 -6.061 -7.546 1.00 98.25 119 ALA A CA 1
ATOM 923 C C . ALA A 1 119 ? -4.111 -5.731 -8.464 1.00 98.25 119 ALA A C 1
ATOM 925 O O . ALA A 1 119 ? -3.389 -6.629 -8.887 1.00 98.25 119 ALA A O 1
ATOM 926 N N . GLY A 1 120 ? -3.867 -4.442 -8.709 1.00 98.12 120 GLY A N 1
ATOM 927 C CA . GLY A 1 120 ? -2.742 -3.962 -9.500 1.00 98.12 120 GLY A CA 1
ATOM 928 C C . GLY A 1 120 ? -1.375 -4.317 -8.902 1.00 98.12 120 GLY A C 1
ATOM 929 O O . GLY A 1 120 ? -0.504 -4.786 -9.633 1.00 98.12 120 GLY A O 1
ATOM 930 N N . MET A 1 121 ? -1.194 -4.187 -7.582 1.00 98.06 121 MET A N 1
ATOM 931 C CA . MET A 1 121 ? 0.035 -4.611 -6.895 1.00 98.06 121 MET A CA 1
ATOM 932 C C . MET A 1 121 ? 0.305 -6.107 -7.066 1.00 98.06 121 MET A C 1
ATOM 934 O O . MET A 1 121 ? 1.428 -6.500 -7.379 1.00 98.06 121 MET A O 1
ATOM 938 N N . ILE A 1 122 ? -0.723 -6.944 -6.904 1.00 97.75 122 ILE A N 1
ATOM 939 C CA . ILE A 1 122 ? -0.604 -8.393 -7.113 1.00 97.75 122 ILE A CA 1
ATOM 940 C C . ILE A 1 122 ? -0.251 -8.678 -8.577 1.00 97.75 122 ILE A C 1
ATOM 942 O O . ILE A 1 122 ? 0.724 -9.373 -8.852 1.00 97.75 122 ILE A O 1
ATOM 946 N N . ALA A 1 123 ? -0.998 -8.093 -9.517 1.00 97.81 123 ALA A N 1
ATOM 947 C CA . ALA A 1 123 ? -0.784 -8.288 -10.946 1.00 97.81 123 ALA A CA 1
ATOM 948 C C . ALA A 1 123 ? 0.618 -7.848 -11.389 1.00 97.81 123 ALA A C 1
ATOM 950 O O . ALA A 1 123 ? 1.261 -8.558 -12.152 1.00 97.81 123 ALA A O 1
ATOM 951 N N . THR A 1 124 ? 1.115 -6.713 -10.892 1.00 97.12 124 THR A N 1
ATOM 952 C CA . THR A 1 124 ? 2.447 -6.194 -11.237 1.00 97.12 124 THR A CA 1
ATOM 953 C C . THR A 1 124 ? 3.546 -7.178 -10.828 1.00 97.12 124 THR A C 1
ATOM 955 O O . THR A 1 124 ? 4.431 -7.442 -11.639 1.00 97.12 124 THR A O 1
ATOM 958 N N . ASN A 1 125 ? 3.458 -7.769 -9.629 1.00 96.44 125 ASN A N 1
ATOM 959 C CA . ASN A 1 125 ? 4.414 -8.778 -9.155 1.00 96.44 125 ASN A CA 1
ATOM 960 C C . ASN A 1 125 ? 4.320 -10.086 -9.956 1.00 96.44 125 ASN A C 1
ATOM 962 O O . ASN A 1 125 ? 5.330 -10.574 -10.448 1.00 96.44 125 ASN A O 1
ATOM 966 N N . VAL A 1 126 ? 3.110 -10.610 -10.184 1.00 97.12 126 VAL A N 1
ATOM 967 C CA . VAL A 1 126 ? 2.913 -11.832 -10.992 1.00 97.12 126 VAL A CA 1
ATOM 968 C C . VAL A 1 126 ? 3.440 -11.652 -12.423 1.00 97.12 126 VAL A C 1
ATOM 970 O O . VAL A 1 126 ? 4.084 -12.537 -12.983 1.00 97.12 126 VAL A O 1
ATOM 973 N N . LEU A 1 127 ? 3.185 -10.488 -13.027 1.00 97.12 127 LEU A N 1
ATOM 974 C CA . LEU A 1 127 ? 3.627 -10.177 -14.385 1.00 97.12 127 LEU A CA 1
ATOM 975 C C . LEU A 1 127 ? 5.129 -9.876 -14.475 1.00 97.12 127 LEU A C 1
ATOM 977 O O . LEU A 1 127 ? 5.662 -9.917 -15.580 1.00 97.12 127 LEU A O 1
ATOM 981 N N . ALA A 1 128 ? 5.800 -9.565 -13.362 1.00 94.00 128 ALA A N 1
ATOM 982 C CA . ALA A 1 128 ? 7.247 -9.358 -13.345 1.00 94.00 128 ALA A CA 1
ATOM 983 C C . ALA A 1 128 ? 8.010 -10.671 -13.585 1.00 94.00 128 ALA A C 1
ATOM 985 O O . ALA A 1 128 ? 9.010 -10.666 -14.296 1.00 94.00 128 ALA A O 1
ATOM 986 N N . GLU A 1 129 ? 7.513 -11.787 -13.046 1.00 89.62 129 GLU A N 1
ATOM 987 C CA . GLU A 1 129 ? 8.174 -13.093 -13.158 1.00 89.62 129 GLU A CA 1
ATOM 988 C C . GLU A 1 129 ? 7.955 -13.748 -14.527 1.00 89.62 129 GLU A C 1
ATOM 990 O O . GLU A 1 129 ? 8.899 -14.222 -15.150 1.00 89.62 129 GLU A O 1
ATOM 995 N N . ASN A 1 130 ? 6.703 -13.781 -14.999 1.00 86.75 130 ASN A N 1
ATOM 996 C CA . ASN A 1 130 ? 6.304 -14.623 -16.138 1.00 86.75 130 ASN A CA 1
ATOM 997 C C . ASN A 1 130 ? 5.416 -13.896 -17.166 1.00 86.75 130 ASN A C 1
ATOM 999 O O . ASN A 1 130 ? 4.850 -14.518 -18.065 1.00 86.75 130 ASN A O 1
ATOM 1003 N N . GLY A 1 131 ? 5.236 -12.580 -17.021 1.00 90.50 131 GLY A N 1
ATOM 1004 C CA . GLY A 1 131 ? 4.290 -11.805 -17.818 1.00 90.50 131 GLY A CA 1
ATOM 1005 C C . GLY A 1 131 ? 4.916 -11.062 -19.004 1.00 90.50 131 GLY A C 1
ATOM 1006 O O . GLY A 1 131 ? 6.101 -10.722 -18.999 1.00 90.50 131 GLY A O 1
ATOM 1007 N N . PRO A 1 132 ? 4.111 -10.701 -20.020 1.00 95.06 132 PRO A N 1
ATOM 1008 C CA . PRO A 1 132 ? 4.529 -9.743 -21.034 1.00 95.06 132 PRO A CA 1
ATOM 1009 C C . PRO A 1 132 ? 4.914 -8.403 -20.395 1.00 95.06 132 PRO A C 1
ATOM 1011 O O . PRO A 1 132 ? 4.134 -7.819 -19.637 1.00 95.06 132 PRO A O 1
ATOM 1014 N N . ARG A 1 133 ? 6.078 -7.853 -20.770 1.00 92.50 133 ARG A N 1
ATOM 1015 C CA . ARG A 1 133 ? 6.570 -6.556 -20.256 1.00 92.50 133 ARG A CA 1
ATOM 1016 C C . ARG A 1 133 ? 5.564 -5.415 -20.443 1.00 92.50 133 ARG A C 1
ATOM 1018 O O . ARG A 1 133 ? 5.484 -4.516 -19.609 1.00 92.50 133 ARG A O 1
ATOM 1025 N N . SER A 1 134 ? 4.790 -5.448 -21.528 1.00 95.00 134 SER A N 1
ATOM 1026 C CA . SER A 1 134 ? 3.722 -4.480 -21.802 1.00 95.00 134 SER A CA 1
ATOM 1027 C C . SER A 1 134 ? 2.597 -4.550 -20.766 1.00 95.00 134 SER A C 1
ATOM 1029 O O . SER A 1 134 ? 2.146 -3.505 -20.298 1.00 95.00 134 SER A O 1
ATOM 1031 N N . LEU A 1 135 ? 2.188 -5.756 -20.361 1.00 97.06 135 LEU A N 1
ATOM 1032 C CA . LEU A 1 135 ? 1.168 -5.960 -19.333 1.00 97.06 135 LEU A CA 1
ATOM 1033 C C . LEU A 1 135 ? 1.694 -5.605 -17.943 1.00 97.06 135 LEU A C 1
ATOM 1035 O O . LEU A 1 135 ? 0.990 -4.918 -17.209 1.00 97.06 135 LEU A O 1
ATOM 1039 N N . HIS A 1 136 ? 2.929 -5.993 -17.599 1.00 97.12 136 HIS A N 1
ATOM 1040 C CA . HIS A 1 136 ? 3.567 -5.572 -16.344 1.00 97.12 136 HIS A CA 1
ATOM 1041 C C . HIS A 1 136 ? 3.570 -4.041 -16.223 1.00 97.12 136 HIS A C 1
ATOM 1043 O O . HIS A 1 136 ? 3.128 -3.481 -15.221 1.00 97.12 136 HIS A O 1
ATOM 1049 N N . ARG A 1 137 ? 3.985 -3.343 -17.288 1.00 96.31 137 ARG A N 1
ATOM 1050 C CA . ARG A 1 137 ? 3.989 -1.877 -17.336 1.00 96.31 137 ARG A CA 1
ATOM 1051 C C . ARG A 1 137 ? 2.584 -1.285 -17.214 1.00 96.31 137 ARG A C 1
ATOM 1053 O O . ARG A 1 137 ? 2.409 -0.300 -16.499 1.00 96.31 137 ARG A O 1
ATOM 1060 N N . ALA A 1 138 ? 1.598 -1.850 -17.908 1.00 97.06 138 ALA A N 1
ATOM 1061 C CA . ALA A 1 138 ? 0.214 -1.394 -17.811 1.00 97.06 138 ALA A CA 1
ATOM 1062 C C . ALA A 1 138 ? -0.318 -1.547 -16.377 1.00 97.06 138 ALA A C 1
ATOM 1064 O O . ALA A 1 138 ? -0.832 -0.581 -15.815 1.00 97.06 138 ALA A O 1
ATOM 1065 N N . ALA A 1 139 ? -0.104 -2.712 -15.755 1.00 97.94 139 ALA A N 1
ATOM 1066 C CA . ALA A 1 139 ? -0.473 -2.970 -14.366 1.00 97.94 139 ALA A CA 1
ATOM 1067 C C . ALA A 1 139 ? 0.210 -1.986 -13.405 1.00 97.94 139 ALA A C 1
ATOM 1069 O O . ALA A 1 139 ? -0.468 -1.403 -12.558 1.00 97.94 139 ALA A O 1
ATOM 1070 N N . ALA A 1 140 ? 1.507 -1.716 -13.579 1.00 97.94 140 ALA A N 1
ATOM 1071 C CA . ALA A 1 140 ? 2.243 -0.759 -12.756 1.00 97.94 140 ALA A CA 1
ATOM 1072 C C . ALA A 1 140 ? 1.670 0.667 -12.866 1.00 97.94 140 ALA A C 1
ATOM 1074 O O . ALA A 1 140 ? 1.460 1.330 -11.850 1.00 97.94 140 ALA A O 1
ATOM 1075 N N . ILE A 1 141 ? 1.347 1.132 -14.080 1.00 97.88 141 ILE A N 1
ATOM 1076 C CA . ILE A 1 141 ? 0.744 2.458 -14.304 1.00 97.88 141 ILE A CA 1
ATOM 1077 C C . ILE A 1 141 ? -0.653 2.533 -13.677 1.00 97.88 141 ILE A C 1
ATOM 1079 O O . ILE A 1 141 ? -0.953 3.492 -12.962 1.00 97.88 141 ILE A O 1
ATOM 1083 N N . THR A 1 142 ? -1.506 1.531 -13.898 1.00 97.88 142 THR A N 1
ATOM 1084 C CA . THR A 1 142 ? -2.841 1.458 -13.283 1.00 97.88 142 THR A CA 1
ATOM 1085 C C . THR A 1 142 ? -2.753 1.433 -11.757 1.00 97.88 142 THR A C 1
ATOM 1087 O O . THR A 1 142 ? -3.527 2.108 -11.077 1.00 97.88 142 THR A O 1
ATOM 1090 N N . THR A 1 143 ? -1.781 0.710 -11.202 1.00 98.31 143 THR A N 1
ATOM 1091 C CA . THR A 1 143 ? -1.544 0.642 -9.755 1.00 98.31 143 THR A CA 1
ATOM 1092 C C . THR A 1 143 ? -1.131 1.998 -9.207 1.00 98.31 143 THR A C 1
ATOM 1094 O O . THR A 1 143 ? -1.783 2.508 -8.302 1.00 98.31 143 THR A O 1
ATOM 1097 N N . PHE A 1 144 ? -0.104 2.622 -9.789 1.00 98.38 144 PHE A N 1
ATOM 1098 C CA . PHE A 1 144 ? 0.389 3.927 -9.353 1.00 98.38 144 PHE A CA 1
ATOM 1099 C C . PHE A 1 144 ? -0.699 5.005 -9.425 1.00 98.38 144 PHE A C 1
ATOM 1101 O O . PHE A 1 144 ? -0.904 5.757 -8.473 1.00 98.38 144 PHE A O 1
ATOM 1108 N N . THR A 1 145 ? -1.438 5.055 -10.536 1.00 97.94 145 THR A N 1
ATOM 1109 C CA . THR A 1 145 ? -2.498 6.052 -10.747 1.00 97.94 145 THR A CA 1
ATOM 1110 C C . THR A 1 145 ? -3.668 5.859 -9.789 1.00 97.94 145 THR A C 1
ATOM 1112 O O . THR A 1 145 ? -4.090 6.823 -9.152 1.00 97.94 145 THR A O 1
ATOM 1115 N N . SER A 1 146 ? -4.168 4.631 -9.625 1.00 98.06 146 SER A N 1
ATOM 1116 C CA . SER A 1 146 ? -5.258 4.348 -8.681 1.00 98.06 146 SER A CA 1
ATOM 1117 C C . SER A 1 146 ? -4.838 4.557 -7.224 1.00 98.06 146 SER A C 1
ATOM 1119 O O . SER A 1 146 ? -5.624 5.094 -6.445 1.00 98.06 146 SER A O 1
ATOM 1121 N N . PHE A 1 147 ? -3.598 4.223 -6.859 1.00 97.62 147 PHE A N 1
ATOM 1122 C CA . PHE A 1 147 ? -3.040 4.469 -5.529 1.00 97.62 147 PHE A CA 1
ATOM 1123 C C . PHE A 1 147 ? -2.891 5.972 -5.236 1.00 97.62 147 PHE A C 1
ATOM 1125 O O . PHE A 1 147 ? -3.354 6.458 -4.203 1.00 97.62 147 PHE A O 1
ATOM 1132 N N . GLY A 1 148 ? -2.330 6.740 -6.174 1.00 97.25 148 GLY A N 1
ATOM 1133 C CA . GLY A 1 148 ? -2.240 8.199 -6.076 1.00 97.25 148 GLY A CA 1
ATOM 1134 C C . GLY A 1 148 ? -3.617 8.867 -5.994 1.00 97.25 148 GLY A C 1
ATOM 1135 O O . GLY A 1 148 ? -3.847 9.711 -5.127 1.00 97.25 148 GLY A O 1
ATOM 1136 N N . ALA A 1 149 ? -4.570 8.433 -6.824 1.00 96.56 149 ALA A N 1
ATOM 1137 C CA . ALA A 1 149 ? -5.955 8.894 -6.758 1.00 96.56 149 ALA A CA 1
ATOM 1138 C C . ALA A 1 149 ? -6.605 8.559 -5.405 1.00 96.56 149 ALA A C 1
ATOM 1140 O O . ALA A 1 149 ? -7.340 9.380 -4.859 1.00 96.56 149 ALA A O 1
ATOM 1141 N N . ALA A 1 150 ? -6.304 7.391 -4.826 1.00 95.69 150 ALA A N 1
ATOM 1142 C CA . ALA A 1 150 ? -6.819 6.990 -3.520 1.00 95.69 150 ALA A CA 1
ATOM 1143 C C . ALA A 1 150 ? -6.312 7.910 -2.401 1.00 95.69 150 ALA A C 1
ATOM 1145 O O . ALA A 1 150 ? -7.087 8.256 -1.507 1.00 95.69 150 ALA A O 1
ATOM 1146 N N . ILE A 1 151 ? -5.051 8.346 -2.469 1.00 94.50 151 ILE A N 1
ATOM 1147 C CA . ILE A 1 151 ? -4.472 9.327 -1.539 1.00 94.50 151 ILE A CA 1
ATOM 1148 C C . ILE A 1 151 ? -5.142 10.694 -1.704 1.00 94.50 151 ILE A C 1
ATOM 1150 O O . ILE A 1 151 ? -5.554 11.301 -0.715 1.00 94.50 151 ILE A O 1
ATOM 1154 N N . ILE A 1 152 ? -5.301 11.165 -2.945 1.00 92.56 152 ILE A N 1
ATOM 1155 C CA . ILE A 1 152 ? -5.948 12.454 -3.237 1.00 92.56 152 ILE A CA 1
ATOM 1156 C C . ILE A 1 152 ? -7.406 12.443 -2.769 1.00 92.56 152 ILE A C 1
ATOM 1158 O O . ILE A 1 152 ? -7.857 13.418 -2.182 1.00 92.56 152 ILE A O 1
ATOM 1162 N N . SER A 1 153 ? -8.118 11.328 -2.953 1.00 89.06 153 SER A N 1
ATOM 1163 C CA . SER A 1 153 ? -9.533 11.205 -2.584 1.00 89.06 153 SER A CA 1
ATOM 1164 C C . SER A 1 153 ? -9.811 11.330 -1.086 1.00 89.06 153 SER A C 1
ATOM 1166 O O . SER A 1 153 ? -10.951 11.590 -0.725 1.00 89.06 153 SER A O 1
ATOM 1168 N N . ILE A 1 154 ? -8.804 11.121 -0.228 1.00 77.81 154 ILE A N 1
ATOM 1169 C CA . ILE A 1 154 ? -8.914 11.238 1.236 1.00 77.81 154 ILE A CA 1
ATOM 1170 C C . ILE A 1 154 ? -8.449 12.617 1.741 1.00 77.81 154 ILE A C 1
ATOM 1172 O O . ILE A 1 154 ? -8.684 12.955 2.902 1.00 77.81 154 ILE A O 1
ATOM 1176 N N . LYS A 1 155 ? -7.836 13.452 0.890 1.00 59.66 155 LYS A N 1
ATOM 1177 C CA . LYS A 1 155 ? -7.708 14.882 1.192 1.00 59.66 155 LYS A CA 1
ATOM 1178 C C . LYS A 1 155 ? -9.112 15.498 1.086 1.00 59.66 155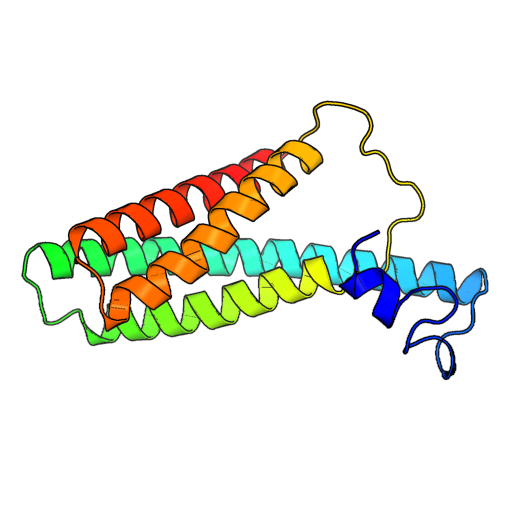 LYS A C 1
ATOM 1180 O O . LYS A 1 155 ? -9.730 15.356 0.037 1.00 59.66 155 LYS A O 1
ATOM 1185 N N . PHE A 1 156 ? -9.534 16.187 2.154 1.00 43.03 156 PHE A N 1
ATOM 1186 C CA . PHE A 1 156 ? -10.833 16.853 2.402 1.00 43.03 156 PHE A CA 1
ATOM 1187 C C . PHE A 1 156 ? -11.906 15.988 3.088 1.00 43.03 156 PHE A C 1
ATOM 1189 O O . PHE A 1 156 ? -12.555 15.140 2.436 1.00 43.03 156 PHE A O 1
#